Protein AF-A0A9W4NLM0-F1 (afdb_monomer)

Nearest PDB structures (foldseek):
  1v9n-assembly1_A-2  TM=9.831E-01  e=1.905E-02  Pyrococcus horikoshii OT3
  4fju-assembly1_B  TM=9.232E-01  e=5.817E-03  Escherichia coli str. K-12 substr. DH10B
  1xrh-assembly1_B  TM=9.621E-01  e=2.445E-02  Escherichia coli
  4h8a-assembly1_A  TM=9.607E-01  e=2.602E-02  Escherichia coli
  1wtj-assembly1_A  TM=9.228E-01  e=3.341E-02  Pseudomonas syringae pv. tomato

Radius of gyration: 13.96 Å; Cα contacts (8 Å, |Δi|>4): 60; chains: 1; bounding box: 30×18×48 Å

Stru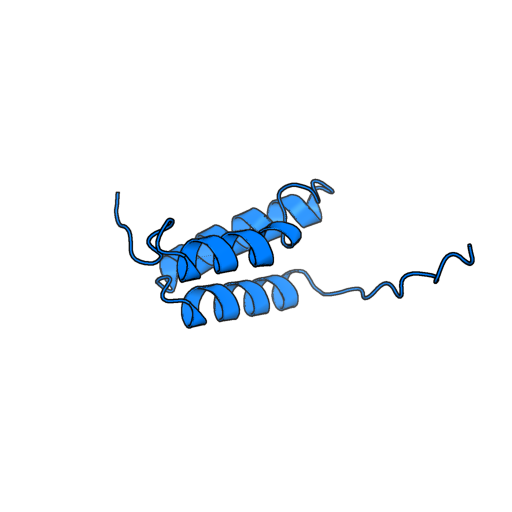cture (mmCIF, N/CA/C/O backbone):
data_AF-A0A9W4NLM0-F1
#
_entry.id   AF-A0A9W4NLM0-F1
#
loop_
_atom_site.group_PDB
_atom_site.id
_atom_site.type_symbol
_atom_site.label_atom_id
_atom_site.label_alt_id
_atom_site.label_comp_id
_atom_site.label_asym_id
_atom_site.label_entity_id
_atom_site.label_seq_id
_atom_site.pdbx_PDB_ins_code
_atom_site.Cartn_x
_atom_site.Cartn_y
_atom_site.Cartn_z
_atom_site.occupancy
_atom_site.B_iso_or_equiv
_atom_site.auth_seq_id
_atom_site.auth_comp_id
_atom_site.auth_asym_id
_atom_site.auth_atom_id
_atom_site.pdbx_PDB_model_num
ATOM 1 N N . MET A 1 1 ? -0.577 -2.101 -34.732 1.00 50.12 1 MET A N 1
ATOM 2 C CA . MET A 1 1 ? -0.897 -1.378 -33.483 1.00 50.12 1 MET A CA 1
ATOM 3 C C . MET A 1 1 ? 0.407 -0.779 -32.999 1.00 50.12 1 MET A C 1
ATOM 5 O O . MET A 1 1 ? 1.348 -1.538 -32.838 1.00 50.12 1 MET A O 1
ATOM 9 N N . ALA A 1 2 ? 0.517 0.546 -32.918 1.00 48.81 2 ALA A N 1
ATOM 10 C CA . ALA A 1 2 ? 1.741 1.177 -32.432 1.00 48.81 2 ALA A CA 1
ATOM 11 C C . ALA A 1 2 ? 1.839 0.945 -30.918 1.00 48.81 2 ALA A C 1
ATOM 13 O O . ALA A 1 2 ? 0.926 1.327 -30.186 1.00 48.81 2 ALA A O 1
ATOM 14 N N . GLU A 1 3 ? 2.907 0.290 -30.469 1.00 60.06 3 GLU A N 1
ATOM 15 C CA . GLU A 1 3 ? 3.281 0.263 -29.058 1.00 60.06 3 GLU A CA 1
ATOM 16 C C . GLU A 1 3 ? 3.609 1.698 -28.645 1.00 60.06 3 GLU A C 1
ATOM 18 O O . GLU A 1 3 ? 4.576 2.293 -29.117 1.00 60.06 3 GLU A O 1
ATOM 23 N N . GLN A 1 4 ? 2.761 2.291 -27.807 1.00 66.31 4 GLN A N 1
ATOM 24 C CA . GLN A 1 4 ? 3.154 3.491 -27.086 1.00 66.31 4 GLN A CA 1
A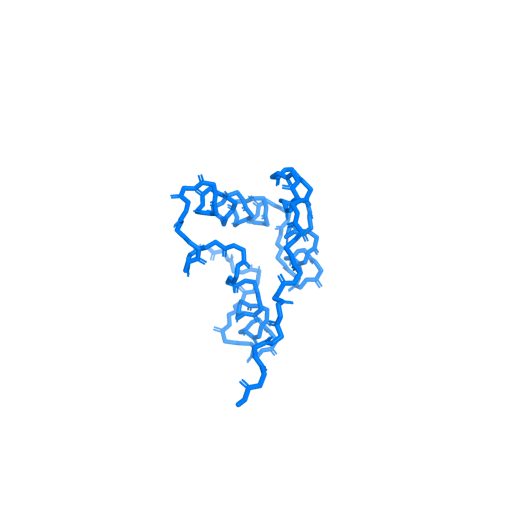TOM 25 C C . GLN A 1 4 ? 4.246 3.075 -26.104 1.00 66.31 4 GLN A C 1
ATOM 27 O O . GLN A 1 4 ? 3.993 2.266 -25.210 1.00 66.31 4 GLN A O 1
ATOM 32 N N . SER A 1 5 ? 5.455 3.604 -26.284 1.00 63.88 5 SER A N 1
ATOM 33 C CA . SER A 1 5 ? 6.529 3.462 -25.307 1.00 63.88 5 SER A CA 1
ATOM 34 C C . SER A 1 5 ? 6.022 3.952 -23.954 1.00 63.88 5 SER A C 1
ATOM 36 O O . SER A 1 5 ? 5.656 5.119 -23.816 1.00 63.88 5 SER A O 1
ATOM 38 N N . GLN A 1 6 ? 5.955 3.057 -22.970 1.00 76.75 6 GLN A N 1
ATOM 39 C CA . GLN A 1 6 ? 5.616 3.442 -21.606 1.00 76.75 6 GLN A CA 1
ATOM 40 C C . GLN A 1 6 ? 6.745 4.310 -21.056 1.00 76.75 6 GLN A C 1
ATOM 42 O O . GLN A 1 6 ? 7.901 3.891 -21.010 1.00 76.75 6 GLN A O 1
ATOM 47 N N . GLU A 1 7 ? 6.406 5.533 -20.663 1.00 89.75 7 GLU A N 1
ATOM 48 C CA . GLU A 1 7 ? 7.321 6.408 -19.945 1.00 89.75 7 GLU A CA 1
ATOM 49 C C . GLU A 1 7 ? 7.585 5.806 -18.557 1.00 89.75 7 GLU A C 1
ATOM 51 O O . GLU A 1 7 ? 6.657 5.545 -17.788 1.00 89.75 7 GLU A O 1
ATOM 56 N N . ILE A 1 8 ? 8.854 5.516 -18.257 1.00 90.25 8 ILE A N 1
ATOM 57 C CA . ILE A 1 8 ? 9.266 4.932 -16.978 1.00 90.25 8 ILE A CA 1
ATOM 58 C C . ILE A 1 8 ? 9.694 6.061 -16.046 1.00 90.25 8 ILE A C 1
ATOM 60 O O . ILE A 1 8 ? 10.631 6.804 -16.339 1.00 90.25 8 ILE A O 1
ATOM 64 N N . HIS A 1 9 ? 9.048 6.144 -14.884 1.00 91.31 9 HIS A N 1
ATOM 65 C CA . HIS A 1 9 ? 9.430 7.066 -13.820 1.00 91.31 9 HIS A CA 1
ATOM 66 C C . HIS A 1 9 ? 10.113 6.307 -12.684 1.00 91.31 9 HIS A C 1
ATOM 68 O O . HIS A 1 9 ? 9.534 5.401 -12.085 1.00 91.31 9 HIS A O 1
ATOM 74 N N . HIS A 1 10 ? 11.340 6.705 -12.356 1.00 94.25 10 HIS A N 1
ATOM 75 C CA . HIS A 1 10 ? 12.052 6.180 -11.197 1.00 94.25 10 HIS A CA 1
ATOM 76 C C . HIS A 1 10 ? 11.696 6.997 -9.956 1.00 94.25 10 HIS A C 1
ATOM 78 O O . HIS A 1 10 ? 11.887 8.212 -9.924 1.00 94.25 10 HIS A O 1
ATOM 84 N N . LEU A 1 11 ? 11.208 6.319 -8.922 1.00 94.69 11 LEU A N 1
ATOM 85 C CA . LEU A 1 11 ? 10.866 6.917 -7.635 1.00 94.69 11 LEU A CA 1
ATOM 86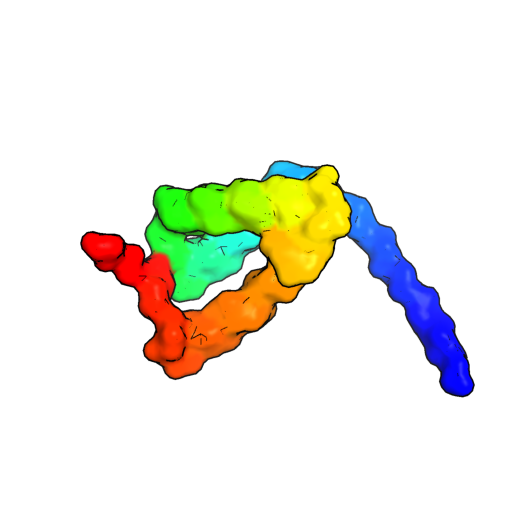 C C . LEU A 1 11 ? 11.771 6.342 -6.550 1.00 94.69 11 LEU A C 1
ATOM 88 O O . LEU A 1 11 ? 12.131 5.163 -6.590 1.00 94.69 11 LEU A O 1
ATOM 92 N N . LYS A 1 12 ? 12.125 7.158 -5.552 1.00 98.00 12 LYS A N 1
ATOM 93 C CA . LYS A 1 12 ? 12.773 6.618 -4.355 1.00 98.00 12 LYS A CA 1
ATOM 94 C C . LYS A 1 12 ? 11.758 5.770 -3.584 1.00 98.00 12 LYS A C 1
ATOM 96 O O . LYS A 1 12 ? 10.591 6.162 -3.498 1.00 98.00 12 LYS A O 1
ATOM 101 N N . PRO A 1 13 ? 12.188 4.671 -2.943 1.00 97.94 13 PRO A N 1
ATOM 102 C CA . PRO A 1 13 ? 11.287 3.839 -2.147 1.00 97.94 13 PRO A CA 1
ATOM 103 C C . PRO A 1 13 ? 10.562 4.628 -1.051 1.00 97.94 13 PRO A C 1
ATOM 105 O O . PRO A 1 13 ? 9.371 4.428 -0.849 1.00 97.94 13 PRO A O 1
ATOM 108 N N . SER A 1 14 ? 11.251 5.580 -0.412 1.00 98.12 14 SER A N 1
ATOM 109 C CA . SER A 1 14 ? 10.687 6.467 0.616 1.00 98.12 14 SER A CA 1
ATOM 110 C C . SER A 1 14 ? 9.543 7.345 0.109 1.00 98.12 14 SER A C 1
ATOM 112 O O . SER A 1 14 ? 8.575 7.591 0.830 1.00 98.12 14 SER A O 1
ATOM 114 N N . ASP A 1 15 ? 9.655 7.824 -1.130 1.00 98.31 15 ASP A N 1
ATOM 115 C CA . ASP A 1 15 ? 8.675 8.731 -1.723 1.00 98.31 15 ASP A CA 1
ATOM 116 C C . ASP A 1 15 ? 7.407 7.943 -2.072 1.00 98.31 15 ASP A C 1
ATOM 118 O O . ASP A 1 15 ? 6.294 8.371 -1.759 1.00 98.31 15 ASP A O 1
ATOM 122 N N . LEU A 1 16 ? 7.578 6.740 -2.635 1.00 97.75 16 LEU A N 1
ATOM 123 C CA . LEU A 1 16 ? 6.472 5.829 -2.917 1.00 97.75 16 LEU A CA 1
ATOM 124 C C . LEU A 1 16 ? 5.810 5.323 -1.627 1.00 97.75 16 LEU A C 1
ATOM 126 O O . LEU A 1 16 ? 4.585 5.249 -1.559 1.00 97.75 16 LEU A O 1
ATOM 130 N N . GLU A 1 17 ? 6.589 5.031 -0.585 1.00 98.50 17 GLU A N 1
ATOM 131 C CA . GLU A 1 17 ? 6.055 4.627 0.717 1.00 98.50 17 GLU A CA 1
ATOM 132 C C . GLU A 1 17 ? 5.168 5.726 1.312 1.00 98.50 17 GLU A C 1
ATOM 134 O O . GLU A 1 17 ? 4.029 5.461 1.699 1.00 98.50 17 GLU A O 1
ATOM 139 N N . SER A 1 18 ? 5.654 6.971 1.310 1.00 98.50 18 SER A N 1
ATOM 140 C CA . SER A 1 18 ? 4.920 8.134 1.825 1.00 98.50 18 SER A CA 1
ATOM 141 C C . SER A 1 18 ? 3.625 8.380 1.045 1.00 98.50 18 SER A C 1
ATOM 143 O O . SER A 1 18 ? 2.575 8.636 1.638 1.00 98.50 18 SER A O 1
ATOM 145 N N . LEU A 1 19 ? 3.674 8.240 -0.284 1.00 98.38 19 LEU A N 1
ATOM 146 C CA . LEU A 1 19 ? 2.496 8.333 -1.145 1.00 98.38 19 LEU A CA 1
ATOM 147 C C . LEU A 1 19 ? 1.454 7.265 -0.790 1.00 98.38 19 LEU A C 1
ATOM 149 O O . LEU A 1 19 ? 0.274 7.577 -0.621 1.00 98.38 19 LEU A O 1
ATOM 153 N N . ILE A 1 20 ? 1.878 6.008 -0.652 1.00 98.62 20 ILE A N 1
ATOM 154 C CA . ILE A 1 20 ? 0.983 4.894 -0.328 1.00 98.62 20 ILE A CA 1
ATOM 155 C C . ILE A 1 20 ? 0.351 5.080 1.054 1.00 98.62 20 ILE A C 1
ATOM 157 O O . ILE A 1 20 ? -0.860 4.895 1.192 1.00 98.62 20 ILE A O 1
ATOM 161 N N . GLN A 1 21 ? 1.133 5.480 2.060 1.00 98.75 21 GLN A N 1
ATOM 162 C CA . GLN A 1 21 ? 0.609 5.780 3.395 1.00 98.75 21 GLN A CA 1
ATOM 163 C C . GLN A 1 21 ? -0.464 6.874 3.332 1.00 98.75 21 GLN A C 1
ATOM 165 O O . GLN A 1 21 ? -1.550 6.693 3.881 1.00 98.75 21 GLN A O 1
ATOM 170 N N . GLY A 1 22 ? -0.208 7.967 2.604 1.00 98.75 22 GLY A N 1
ATOM 171 C CA . GLY A 1 22 ? -1.177 9.050 2.418 1.00 98.75 22 GLY A CA 1
ATOM 172 C C . GLY A 1 22 ? -2.476 8.587 1.753 1.00 98.75 22 GLY A C 1
ATOM 173 O O . GLY A 1 22 ? -3.564 8.952 2.200 1.00 98.75 22 GLY A O 1
ATOM 174 N N . ILE A 1 23 ? -2.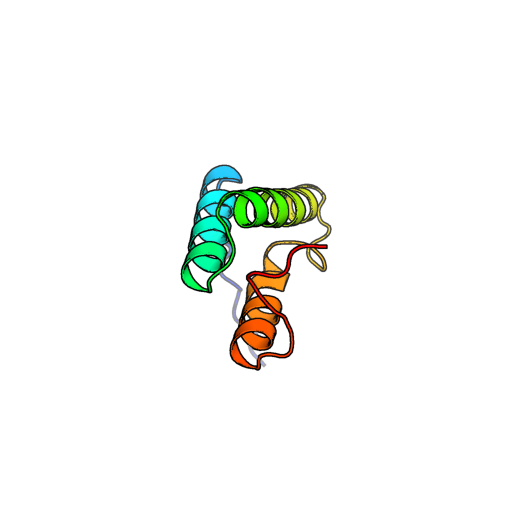383 7.725 0.734 1.00 98.69 23 ILE A N 1
ATOM 175 C CA . ILE A 1 23 ? -3.557 7.130 0.080 1.00 98.69 23 ILE A CA 1
ATOM 176 C C . ILE A 1 23 ? -4.359 6.275 1.069 1.00 98.69 23 ILE A C 1
ATOM 178 O O . ILE A 1 23 ? -5.581 6.410 1.137 1.00 98.69 23 ILE A O 1
ATOM 182 N N . LEU A 1 24 ? -3.696 5.408 1.839 1.00 98.69 24 LEU A N 1
ATOM 183 C CA . LEU A 1 24 ? -4.346 4.527 2.813 1.00 98.69 24 LEU A CA 1
ATOM 184 C C . LEU A 1 24 ? -5.061 5.334 3.905 1.00 98.69 24 LEU A C 1
ATOM 186 O O . LEU A 1 24 ? -6.252 5.122 4.141 1.00 98.69 24 LEU A O 1
ATOM 190 N N . ILE A 1 25 ? -4.369 6.304 4.506 1.00 98.69 25 ILE A N 1
ATOM 191 C CA . ILE A 1 25 ? -4.917 7.177 5.555 1.00 98.69 25 ILE A CA 1
ATOM 192 C C . ILE A 1 25 ? -6.098 7.990 5.019 1.00 98.69 25 ILE A C 1
ATOM 194 O O . ILE A 1 25 ? -7.156 8.037 5.644 1.00 98.69 25 ILE A O 1
ATOM 198 N N . GLY A 1 26 ? -5.971 8.558 3.815 1.00 98.31 26 GLY A N 1
ATOM 199 C CA . GLY A 1 26 ? -7.056 9.288 3.156 1.00 98.31 26 GLY A CA 1
ATOM 200 C C . GLY A 1 26 ? -8.295 8.436 2.851 1.00 98.31 26 GLY A C 1
ATOM 201 O O . GLY A 1 26 ? -9.365 8.985 2.605 1.00 98.31 26 GLY A O 1
ATOM 202 N N . ASN A 1 27 ? -8.175 7.104 2.887 1.00 98.00 27 ASN A N 1
ATOM 203 C CA . ASN A 1 27 ? -9.284 6.159 2.725 1.00 98.00 27 ASN A CA 1
ATOM 204 C C . ASN A 1 27 ? -9.705 5.496 4.053 1.00 98.00 27 ASN A C 1
ATOM 206 O O . ASN A 1 27 ? -10.429 4.502 4.0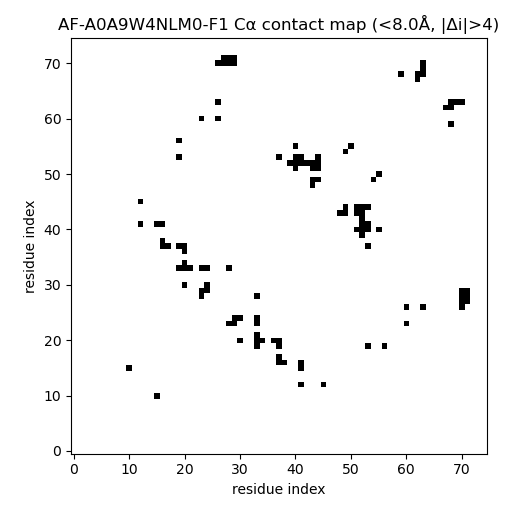33 1.00 98.00 27 ASN A O 1
ATOM 210 N N . GLY A 1 28 ? -9.296 6.053 5.198 1.00 97.38 28 GLY A N 1
ATOM 211 C CA . GLY A 1 28 ? -9.773 5.653 6.525 1.00 97.38 28 GLY A CA 1
ATOM 212 C C . GLY A 1 28 ? -8.948 4.572 7.221 1.00 97.38 28 GLY A C 1
ATOM 213 O O . GLY A 1 28 ? -9.380 4.072 8.255 1.00 97.38 28 GLY A O 1
ATOM 214 N N . VAL A 1 29 ? -7.782 4.203 6.681 1.00 98.25 29 VAL A N 1
ATOM 215 C CA . VAL A 1 29 ? -6.855 3.282 7.355 1.00 98.25 29 VAL A CA 1
ATOM 216 C C . VAL A 1 29 ? -6.120 4.025 8.470 1.00 98.25 29 VAL A C 1
ATOM 218 O O . VAL A 1 29 ? -5.684 5.161 8.278 1.00 98.25 29 VAL A O 1
ATOM 221 N N . SER A 1 30 ? -5.955 3.395 9.635 1.00 97.81 30 SER A N 1
ATOM 222 C CA . SER A 1 30 ? -5.180 3.991 10.731 1.00 97.81 30 SER A CA 1
ATOM 223 C C . SER A 1 30 ? -3.715 4.209 10.328 1.00 97.81 30 SER A C 1
ATOM 225 O O . SER A 1 30 ? -3.171 3.482 9.496 1.00 97.81 30 SER A O 1
ATOM 227 N N . GLN A 1 31 ? -3.043 5.199 10.923 1.00 97.69 31 GLN A N 1
ATOM 228 C CA . GLN A 1 31 ? -1.652 5.514 10.577 1.00 97.69 31 GLN A CA 1
ATOM 229 C C . GLN A 1 31 ? -0.709 4.315 10.780 1.00 97.69 31 GLN A C 1
ATOM 231 O O . GLN A 1 31 ? 0.124 4.031 9.923 1.00 97.69 31 GLN A O 1
ATOM 236 N N . GLU A 1 32 ? -0.875 3.574 11.875 1.00 96.94 32 GLU A N 1
ATOM 237 C CA . GLU A 1 32 ? -0.076 2.382 12.184 1.00 96.94 32 GLU A CA 1
ATOM 238 C C . GLU A 1 32 ? -0.252 1.273 11.131 1.00 96.94 32 GLU A C 1
ATOM 240 O O . GLU A 1 32 ? 0.722 0.703 10.623 1.00 96.94 32 GLU A O 1
ATOM 245 N N . GLN A 1 33 ? -1.498 1.000 10.737 1.00 97.75 33 GLN A N 1
ATOM 246 C CA . GLN A 1 33 ? -1.790 0.012 9.700 1.00 97.75 33 GLN A CA 1
ATOM 247 C C . GLN A 1 33 ? -1.314 0.484 8.324 1.00 97.75 33 GLN A C 1
ATOM 249 O O . GLN A 1 33 ? -0.793 -0.320 7.549 1.00 97.75 33 GLN A O 1
ATOM 254 N N . ALA A 1 34 ? -1.425 1.781 8.029 1.00 98.44 34 ALA A N 1
ATOM 255 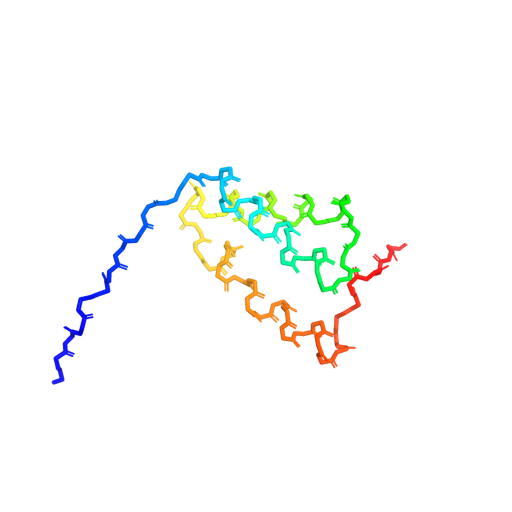C CA . ALA A 1 34 ? -0.950 2.356 6.778 1.00 98.44 34 A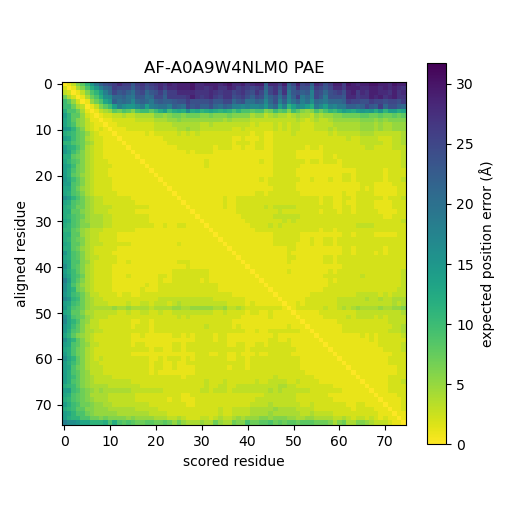LA A CA 1
ATOM 256 C C . ALA A 1 34 ? 0.566 2.180 6.610 1.00 98.44 34 ALA A C 1
ATOM 258 O O . ALA A 1 34 ? 1.006 1.763 5.538 1.00 98.44 34 ALA A O 1
ATOM 259 N N . VAL A 1 35 ? 1.350 2.413 7.670 1.00 98.38 35 VAL A N 1
ATOM 260 C CA . VAL A 1 35 ? 2.802 2.154 7.685 1.00 98.38 35 VAL A CA 1
ATOM 261 C C . VAL A 1 35 ? 3.092 0.682 7.395 1.00 98.38 35 VAL A C 1
ATOM 263 O O . VAL A 1 35 ? 3.921 0.365 6.542 1.00 98.38 35 VAL A O 1
ATOM 266 N N . THR A 1 36 ? 2.376 -0.229 8.058 1.00 98.06 36 THR A N 1
ATOM 267 C CA . THR A 1 36 ? 2.569 -1.675 7.880 1.00 98.06 36 THR A CA 1
ATOM 268 C C . THR A 1 36 ? 2.287 -2.109 6.441 1.00 98.06 36 THR A C 1
ATOM 270 O O . THR A 1 36 ? 3.124 -2.757 5.809 1.00 98.06 36 THR A O 1
ATOM 273 N N . VAL A 1 37 ? 1.136 -1.711 5.892 1.00 98.19 37 VAL A N 1
ATOM 274 C CA . VAL A 1 37 ? 0.737 -2.063 4.524 1.00 98.19 37 VAL A CA 1
ATOM 275 C C . VAL A 1 37 ? 1.699 -1.452 3.507 1.00 98.19 37 VAL A C 1
ATOM 277 O O . VAL A 1 37 ? 2.166 -2.169 2.623 1.00 98.19 37 VAL A O 1
ATOM 280 N N . ALA A 1 38 ? 2.038 -0.165 3.636 1.00 98.50 38 ALA A N 1
ATOM 281 C CA . ALA A 1 38 ? 2.960 0.504 2.721 1.00 98.50 38 ALA A CA 1
ATOM 282 C C . ALA A 1 38 ? 4.316 -0.208 2.681 1.00 98.50 38 ALA A C 1
ATOM 284 O O . ALA A 1 38 ? 4.783 -0.579 1.605 1.00 98.50 38 ALA A O 1
ATOM 285 N N . ARG A 1 39 ? 4.896 -0.510 3.848 1.00 98.31 39 ARG A N 1
ATOM 286 C CA . ARG A 1 39 ? 6.175 -1.220 3.944 1.00 98.31 39 ARG A CA 1
ATOM 287 C C . ARG A 1 39 ? 6.133 -2.589 3.262 1.00 98.31 39 ARG A C 1
ATOM 289 O O . ARG A 1 39 ? 7.083 -2.943 2.567 1.00 98.31 39 ARG A O 1
ATOM 296 N N . CYS A 1 40 ? 5.050 -3.354 3.416 1.00 98.38 40 CYS A N 1
ATOM 297 C CA . CYS A 1 40 ? 4.890 -4.641 2.732 1.00 98.38 40 CYS A CA 1
ATOM 298 C C . CYS A 1 40 ? 4.885 -4.496 1.203 1.00 98.38 40 CYS A C 1
ATOM 300 O O . CYS A 1 40 ? 5.558 -5.269 0.521 1.00 98.38 40 CYS A O 1
ATOM 302 N N . LEU A 1 41 ? 4.166 -3.503 0.672 1.00 98.56 41 LEU A N 1
ATOM 303 C CA . LEU A 1 41 ? 4.074 -3.275 -0.773 1.00 98.56 41 LEU A CA 1
ATOM 304 C C . LEU A 1 41 ? 5.417 -2.819 -1.360 1.00 98.56 41 LEU A C 1
ATOM 306 O O . LEU A 1 41 ? 5.875 -3.391 -2.346 1.00 98.56 41 LEU A O 1
ATOM 310 N N . ILE A 1 42 ? 6.101 -1.875 -0.709 1.00 98.19 42 ILE A N 1
ATOM 311 C CA . ILE A 1 42 ? 7.430 -1.407 -1.139 1.00 98.19 42 ILE A CA 1
ATOM 312 C C . ILE A 1 42 ? 8.455 -2.540 -1.109 1.00 98.19 42 ILE A C 1
ATOM 314 O O . ILE A 1 42 ? 9.284 -2.668 -2.005 1.00 98.19 42 ILE A O 1
ATOM 318 N N . MET A 1 43 ? 8.394 -3.403 -0.095 1.00 98.31 43 MET A N 1
ATOM 319 C CA . MET A 1 43 ? 9.285 -4.556 0.002 1.00 98.31 43 MET A CA 1
ATOM 320 C C . MET A 1 43 ? 9.061 -5.576 -1.118 1.00 98.31 43 MET A C 1
ATOM 322 O O . MET A 1 43 ? 10.020 -6.264 -1.477 1.00 98.31 43 MET A O 1
ATOM 326 N N . ALA A 1 44 ? 7.843 -5.684 -1.656 1.00 98.56 44 ALA A N 1
ATOM 327 C CA . ALA A 1 44 ? 7.553 -6.504 -2.828 1.00 98.56 44 ALA A CA 1
ATOM 328 C C . ALA A 1 44 ? 8.084 -5.851 -4.115 1.00 98.56 44 ALA A C 1
ATOM 330 O O . ALA A 1 44 ? 8.774 -6.534 -4.871 1.00 98.56 44 ALA A O 1
ATOM 331 N N . ASP A 1 45 ? 7.873 -4.542 -4.307 1.00 97.75 45 ASP A N 1
ATOM 332 C CA . ASP A 1 45 ? 8.430 -3.789 -5.447 1.00 97.75 45 ASP A CA 1
ATOM 333 C C . ASP A 1 45 ? 9.968 -3.891 -5.481 1.00 97.75 45 ASP A C 1
ATOM 335 O O . ASP A 1 45 ? 10.560 -4.267 -6.489 1.00 97.75 45 ASP A O 1
ATOM 339 N N . LEU A 1 46 ? 10.640 -3.668 -4.345 1.00 97.69 46 LEU A N 1
ATOM 340 C CA . LEU A 1 46 ? 12.105 -3.759 -4.233 1.00 97.69 46 LEU A CA 1
ATOM 341 C C . LEU A 1 46 ? 12.669 -5.165 -4.478 1.00 97.69 46 LEU A C 1
ATOM 343 O O . LEU A 1 46 ? 13.862 -5.314 -4.739 1.00 97.69 46 LEU A O 1
ATOM 347 N N . ARG A 1 47 ? 11.835 -6.201 -4.364 1.00 98.12 47 ARG A N 1
ATOM 348 C CA . ARG A 1 47 ? 12.202 -7.594 -4.658 1.00 98.12 47 ARG A CA 1
ATOM 349 C C . ARG A 1 47 ? 11.862 -8.003 -6.093 1.00 98.12 47 ARG A C 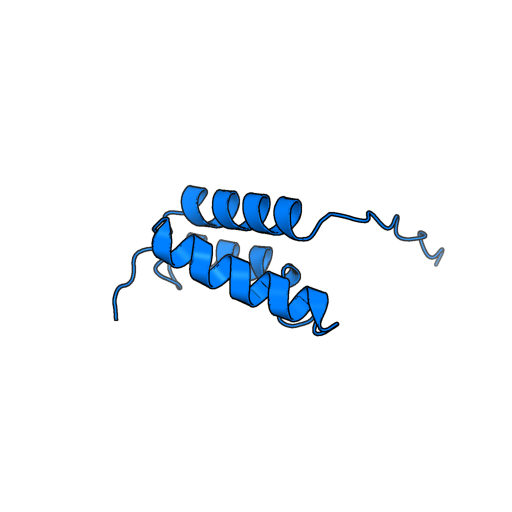1
ATOM 351 O O . ARG A 1 47 ? 12.097 -9.157 -6.438 1.00 98.12 47 ARG A O 1
ATOM 358 N N . GLY A 1 48 ? 11.300 -7.101 -6.901 1.00 97.12 48 GLY A N 1
ATOM 359 C CA . GLY A 1 48 ? 10.819 -7.403 -8.251 1.00 97.12 48 GLY A CA 1
ATOM 360 C C . GLY A 1 48 ? 9.570 -8.289 -8.269 1.00 97.12 48 GLY A C 1
ATOM 361 O O . GLY A 1 48 ? 9.348 -9.025 -9.227 1.00 97.12 48 GLY A O 1
ATOM 362 N N . VAL A 1 49 ? 8.768 -8.279 -7.196 1.00 97.88 49 VAL A N 1
ATOM 363 C CA . VAL A 1 49 ? 7.493 -9.014 -7.105 1.00 97.88 49 VAL A CA 1
ATOM 364 C C . VAL A 1 49 ? 6.335 -8.048 -7.363 1.00 97.88 49 VAL A C 1
ATOM 366 O O . VAL A 1 49 ? 5.461 -7.835 -6.520 1.00 97.88 49 VAL A O 1
ATOM 369 N N . ASP A 1 50 ? 6.317 -7.467 -8.560 1.00 90.88 50 ASP A N 1
ATOM 370 C CA . ASP A 1 50 ? 5.424 -6.359 -8.939 1.00 90.88 50 ASP A CA 1
ATOM 371 C C . ASP A 1 50 ? 3.930 -6.703 -8.813 1.00 90.88 50 ASP A C 1
ATOM 373 O O . ASP A 1 50 ? 3.083 -5.829 -8.617 1.00 90.88 50 ASP A O 1
ATOM 377 N N . THR A 1 51 ? 3.588 -7.994 -8.887 1.00 96.31 51 THR A N 1
ATOM 378 C CA . THR A 1 51 ? 2.218 -8.504 -8.697 1.00 96.31 51 THR A CA 1
ATOM 379 C C . THR A 1 51 ? 1.691 -8.316 -7.273 1.00 96.31 51 THR A C 1
ATOM 381 O O . THR A 1 51 ? 0.477 -8.360 -7.072 1.00 96.31 51 THR A O 1
ATOM 384 N N . HIS A 1 52 ? 2.576 -8.105 -6.295 1.00 97.69 52 HIS A N 1
ATOM 385 C CA . HIS A 1 52 ? 2.256 -7.958 -4.872 1.00 97.69 52 HIS A CA 1
ATOM 386 C C . HIS A 1 52 ? 2.668 -6.596 -4.292 1.00 97.69 52 HIS A C 1
ATOM 388 O O . HIS A 1 52 ? 2.413 -6.351 -3.114 1.00 97.69 52 HIS A O 1
ATOM 394 N N . GLY A 1 53 ? 3.275 -5.719 -5.094 1.00 98.00 53 GLY A N 1
ATOM 395 C CA . GLY A 1 53 ? 3.736 -4.403 -4.660 1.00 98.00 53 GLY A CA 1
ATOM 396 C C . GLY A 1 53 ? 2.723 -3.276 -4.855 1.00 98.00 53 GLY A C 1
ATOM 397 O O . GLY A 1 53 ? 1.507 -3.484 -4.780 1.00 98.00 53 GLY A O 1
ATOM 398 N N . SER A 1 54 ? 3.203 -2.056 -5.081 1.00 97.69 54 SER A N 1
ATOM 399 C CA . SER A 1 54 ? 2.383 -0.832 -5.137 1.00 97.69 54 SER A CA 1
ATOM 400 C C . SER A 1 54 ? 1.228 -0.886 -6.149 1.00 97.69 54 SER A C 1
ATOM 402 O O . SER A 1 54 ? 0.171 -0.293 -5.909 1.00 97.69 54 SER A O 1
ATOM 404 N N . ASN A 1 55 ? 1.347 -1.705 -7.199 1.00 96.44 55 ASN A N 1
ATOM 405 C CA . ASN A 1 55 ? 0.283 -2.008 -8.166 1.00 96.44 55 ASN A CA 1
ATOM 406 C C . ASN A 1 55 ? -1.026 -2.526 -7.533 1.00 96.44 55 ASN A C 1
ATOM 408 O O . ASN A 1 55 ? -2.083 -2.511 -8.167 1.00 96.44 55 ASN A O 1
ATOM 412 N N . ARG A 1 56 ? -1.000 -2.976 -6.272 1.00 98.19 56 ARG A N 1
ATOM 413 C CA . ARG A 1 56 ? -2.189 -3.424 -5.529 1.00 98.19 56 ARG A CA 1
ATOM 414 C C . ARG A 1 56 ? -3.086 -2.284 -5.046 1.00 98.19 56 ARG A C 1
ATOM 416 O O . ARG A 1 56 ? -4.280 -2.516 -4.830 1.00 98.19 56 ARG A O 1
ATOM 423 N N . ILE A 1 57 ? -2.557 -1.067 -4.899 1.00 98.31 57 ILE A N 1
ATOM 424 C CA . ILE A 1 57 ? -3.276 0.062 -4.287 1.00 98.31 57 ILE A CA 1
ATOM 425 C C . ILE A 1 57 ? -4.604 0.386 -4.982 1.00 98.31 57 ILE A C 1
ATOM 427 O O . ILE A 1 57 ? -5.617 0.453 -4.278 1.00 98.31 57 ILE A O 1
ATOM 431 N N . PRO A 1 58 ? -4.694 0.488 -6.323 1.00 98.25 58 PRO A N 1
ATOM 432 C CA . PRO A 1 58 ? -5.974 0.723 -6.989 1.00 98.25 58 PRO A CA 1
ATOM 433 C C . PRO A 1 58 ? -7.050 -0.312 -6.620 1.00 98.25 58 PRO A C 1
ATOM 435 O O . PRO A 1 58 ? -8.200 0.049 -6.353 1.00 98.25 58 PRO A O 1
ATOM 438 N N . SER A 1 59 ? -6.679 -1.596 -6.536 1.00 98.06 59 SER A N 1
ATOM 439 C CA . SER A 1 59 ? -7.609 -2.665 -6.159 1.00 98.06 59 SER A CA 1
ATOM 440 C C . SER A 1 59 ? -8.020 -2.590 -4.690 1.00 98.06 59 SER A C 1
ATOM 442 O O . SER A 1 59 ? -9.189 -2.837 -4.391 1.00 98.06 59 SER A O 1
ATOM 444 N N . TYR A 1 60 ? -7.101 -2.276 -3.773 1.00 98.19 60 TYR A N 1
ATOM 445 C CA . TYR A 1 60 ? -7.432 -2.116 -2.353 1.00 98.19 60 TYR A CA 1
ATOM 446 C C . TYR A 1 60 ? -8.414 -0.968 -2.158 1.00 98.19 60 TYR A C 1
ATOM 448 O O . TYR A 1 60 ? -9.461 -1.149 -1.542 1.00 98.19 60 TYR A O 1
ATOM 456 N N . MET A 1 61 ? -8.141 0.177 -2.783 1.00 98.31 61 MET A N 1
ATOM 457 C CA . MET A 1 61 ? -8.993 1.357 -2.660 1.00 98.31 61 MET A CA 1
ATOM 458 C C . MET A 1 61 ? -10.375 1.135 -3.286 1.00 98.31 61 MET A C 1
ATOM 460 O O . MET A 1 61 ? -11.383 1.597 -2.753 1.00 98.31 61 MET A O 1
ATOM 464 N N . LYS A 1 62 ? -10.459 0.367 -4.382 1.00 98.56 62 LYS A N 1
ATOM 465 C CA . LYS A 1 62 ? -11.747 -0.070 -4.941 1.00 98.56 62 LYS A CA 1
ATOM 466 C C . LYS A 1 62 ? -12.550 -0.886 -3.923 1.00 98.56 62 LYS A C 1
ATOM 468 O O . LYS A 1 62 ? -13.730 -0.608 -3.738 1.00 98.56 62 LYS A O 1
ATOM 473 N N . ARG A 1 63 ? -11.918 -1.849 -3.247 1.00 98.56 63 ARG A N 1
ATOM 474 C CA . ARG A 1 63 ? -12.576 -2.720 -2.257 1.00 98.56 63 ARG A CA 1
ATOM 475 C C . ARG A 1 63 ? -13.031 -1.958 -1.012 1.00 98.56 63 ARG A C 1
ATOM 477 O O . ARG A 1 63 ? -14.141 -2.205 -0.546 1.00 98.56 63 ARG A O 1
ATOM 484 N N . VAL A 1 64 ? -12.226 -1.005 -0.539 1.00 98.19 64 VAL A N 1
ATOM 485 C CA . VAL A 1 64 ? -12.604 -0.096 0.556 1.00 98.19 64 VAL A CA 1
ATOM 486 C C . VAL A 1 64 ? -13.845 0.714 0.179 1.00 98.19 64 VAL A C 1
ATOM 488 O O . VAL A 1 64 ? -14.848 0.675 0.885 1.00 98.19 64 VAL A O 1
ATOM 491 N N . ARG A 1 65 ? -13.850 1.368 -0.992 1.00 96.88 65 ARG A N 1
ATOM 492 C CA . ARG A 1 65 ? -15.017 2.143 -1.460 1.00 96.88 65 ARG A CA 1
ATOM 493 C C . ARG A 1 65 ? -16.267 1.292 -1.683 1.00 96.88 65 ARG A C 1
ATOM 495 O O . ARG A 1 65 ? -17.378 1.772 -1.490 1.00 96.88 65 ARG A O 1
ATOM 502 N N . GLN A 1 66 ? -16.091 0.033 -2.076 1.00 98.38 66 GLN A N 1
ATOM 503 C CA . GLN A 1 66 ? -17.177 -0.939 -2.212 1.00 98.38 66 GLN A CA 1
ATOM 504 C C . GLN A 1 66 ? -17.666 -1.504 -0.869 1.00 98.38 66 GLN A C 1
ATOM 506 O O . GLN A 1 66 ? -18.617 -2.279 -0.869 1.00 98.38 66 GLN A O 1
ATOM 511 N N . LYS A 1 67 ? -17.043 -1.136 0.261 1.00 97.62 67 LYS A N 1
ATOM 512 C CA . LYS A 1 67 ? -17.355 -1.638 1.611 1.00 97.62 67 LYS A CA 1
ATOM 513 C C . LYS A 1 67 ? -17.205 -3.159 1.769 1.00 97.62 67 LYS A C 1
ATOM 515 O O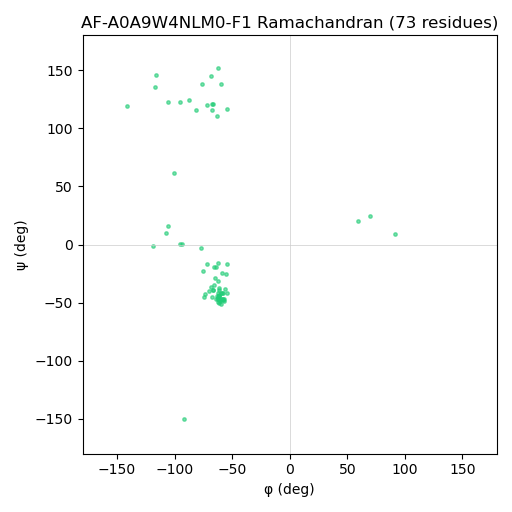 . LYS A 1 67 ? -17.753 -3.742 2.695 1.00 97.62 67 LYS A O 1
ATOM 520 N N . VAL A 1 68 ? -16.442 -3.802 0.880 1.00 98.31 68 VAL A N 1
ATOM 521 C CA . VAL A 1 68 ? -16.082 -5.235 0.968 1.00 98.31 68 VAL A CA 1
ATOM 522 C C . VAL A 1 68 ? -14.725 -5.452 1.646 1.00 98.31 68 VAL A C 1
ATOM 524 O O . VAL A 1 68 ? -14.229 -6.575 1.730 1.00 98.31 68 VAL A O 1
ATOM 527 N N . LEU A 1 69 ? -14.084 -4.363 2.066 1.00 97.94 69 LEU A N 1
ATOM 528 C CA . LEU A 1 69 ? -12.884 -4.336 2.886 1.00 97.94 69 LEU A CA 1
ATOM 529 C C . LEU A 1 69 ? -13.042 -3.173 3.865 1.00 97.94 69 LEU A C 1
ATOM 531 O O . LEU A 1 69 ? -13.189 -2.035 3.424 1.00 97.94 69 LEU A O 1
ATOM 535 N N . ASP A 1 70 ? -13.039 -3.469 5.159 1.00 97.94 70 ASP A N 1
ATOM 536 C CA . ASP A 1 70 ? -13.108 -2.453 6.205 1.00 97.94 70 ASP A CA 1
ATOM 537 C C . ASP A 1 70 ? -11.704 -1.863 6.445 1.00 97.94 70 ASP A C 1
ATOM 539 O O . ASP A 1 70 ? -10.797 -2.607 6.830 1.00 97.94 70 ASP A O 1
ATOM 543 N N . PRO A 1 71 ? -11.487 -0.559 6.182 1.00 97.19 71 PRO A N 1
ATOM 544 C CA . PRO A 1 71 ? -10.189 0.080 6.379 1.00 97.19 71 PRO A CA 1
ATOM 545 C C . PRO A 1 71 ? -9.824 0.277 7.859 1.00 97.19 71 PRO A C 1
ATOM 547 O O . PRO A 1 71 ? -8.652 0.501 8.148 1.00 97.19 71 PRO A O 1
ATOM 550 N N . ALA A 1 72 ? -10.790 0.182 8.778 1.00 95.88 72 ALA A N 1
ATOM 551 C CA . ALA A 1 72 ? -10.603 0.383 10.215 1.00 95.88 72 ALA A CA 1
ATOM 552 C C . ALA A 1 72 ? -10.669 -0.928 11.020 1.00 95.88 72 ALA A C 1
ATOM 554 O O . ALA A 1 72 ? -10.719 -0.892 12.251 1.00 95.88 72 ALA A O 1
ATOM 555 N N . ALA A 1 73 ? -10.674 -2.081 10.342 1.00 95.94 73 ALA A N 1
ATOM 556 C CA . ALA A 1 73 ? -10.764 -3.377 10.998 1.00 95.94 73 ALA A CA 1
ATOM 557 C C . ALA A 1 73 ? -9.595 -3.609 11.968 1.00 95.94 73 ALA A C 1
ATOM 559 O O . ALA A 1 73 ? -8.428 -3.358 11.647 1.00 95.94 73 ALA A O 1
ATOM 560 N N . VAL A 1 74 ? -9.928 -4.163 13.131 1.00 92.19 74 VAL A N 1
ATOM 561 C CA . VAL A 1 74 ? -8.988 -4.664 14.137 1.00 92.19 74 VAL A CA 1
ATOM 562 C C . VAL A 1 74 ? -9.233 -6.174 14.267 1.00 92.19 74 VAL A C 1
ATOM 564 O O . VAL A 1 74 ? -10.403 -6.564 14.251 1.00 92.19 74 VAL A O 1
ATOM 567 N N . PRO A 1 75 ? -8.177 -7.013 14.311 1.00 88.81 75 PRO A N 1
ATOM 568 C CA . PRO A 1 75 ? -8.310 -8.465 14.448 1.00 88.81 75 PRO A CA 1
ATOM 569 C C . PRO A 1 75 ? -9.160 -8.924 15.636 1.00 88.81 75 PRO A C 1
ATOM 571 O O . PRO A 1 75 ? -9.111 -8.255 16.694 1.00 88.81 75 PRO A O 1
#

Foldseek 3Di:
DDPDPDDDDDDDLVVQLVVQLVLLVVLPADSVVSNVQSVQQSVCVVVVVPVRHPVCSVVVSVCSVVVVDPNHDDD

Mean predicted aligned error: 4.18 Å

Organism: NCBI:txid1612424

InterPro domains:
  IPR003767 Malate/L-lactate dehydrogenase-like [PF02615] (12-75)
  IPR003767 Malate/L-lactate dehydrogenase-like [PTHR11091] (4-75)
  IPR036111 Malate/L-sulfolactate/L-lactate dehydrogenase-like superfamily [SSF89733] (10-75)
  IPR043144 Malate/L-sulfolactate/L-lactate dehydrogenase-like, alpha-helical domain [G3DSA:1.10.1530.10] (5-75)

pLDDT: mean 94.34, std 10.43, range [48.81, 98.75]

Sequence (75 aa):
MAEQSQEIHHLKPSDLESLIQGILIGNGVSQEQAVTVARCLIMADLRGVDTHGSNRIPSYMKRVRQKVLDPAAVP

Solvent-accessible surface area (backbone atoms only — not comparable to full-atom values): 4464 Å² total; per-residue (Å²): 132,85,82,75,80,78,85,84,82,90,73,58,70,70,58,55,34,53,52,45,26,51,54,36,40,77,64,55,21,49,70,72,57,17,52,54,53,23,51,54,17,51,56,22,42,78,68,70,39,55,91,60,6,67,75,43,50,68,61,51,54,50,33,39,76,68,67,79,36,71,50,72,72,76,137

Secondary structure (DSSP, 8-state):
---PPPPP----HHHHHHHHHHHHHHTT--HHHHHHHHHHHHHHHTTT-TTTSGGGHHHHHHHHHTTSS-TT---